Protein AF-A0A2L2YWU5-F1 (afdb_monomer_lite)

Foldseek 3Di:
DLVVVLVVCPPVSVVLVVVDDPVCSVPNVSSVVSVCVVPPDALLRLVVCLVPDDADPPHDPVRSVVVSVVSVVSSCVLQVDDDPVVVVQVVLQVVVLVQDDPVLNVVQCVVQPSHGDGNVRSVVSSVVVCVVVVNDPPPDPPPPVVPDDDDPDDDDPPPDDPPVPPPPPPD

Sequence (171 aa):
KGEILLNLMGEKAANILIYIKDEDIKDYQKIKDTILREFEPTPLACLLNFQRAKRLPNETHVQFASRLATGFEQYCKLRNDSDFETLKELIVSDKLYQSLDQETATHINIKQERNWFKPLILGKECDLYFTSKNKSFYEVHAPNTRFITNEYNSRDERKYIPPQKRSEELK

Secondary structure (DSSP, 8-state):
-HHHHHHHHTHHHHHHHTTS-TTGGG-HHHHHHHHHHHHSPPHHHHHHHHHH----TT--HHHHHHHHHHHHHHHHHHHT--SHHHHHHHHHHHHHHHHS-HHHHHHHHHHHTTS---HHHHHHHHHHHHHHHT--TT------TTT------SS-------GGGTTSS--

Radius of gyration: 22.51 Å; chains: 1; bounding box: 66×47×52 Å

Organism: Parasteatoda tepidariorum (NCBI:txid114398)

pLDDT: mean 73.67, std 17.27, range [32.94, 96.94]

Structure (mmCIF, N/CA/C/O backbone):
data_AF-A0A2L2YWU5-F1
#
_entry.id   AF-A0A2L2YWU5-F1
#
loop_
_atom_site.group_PDB
_atom_site.id
_atom_site.type_symbol
_atom_site.label_atom_id
_atom_site.label_alt_id
_atom_site.label_comp_id
_atom_site.label_asym_id
_atom_site.label_entity_id
_atom_site.label_seq_id
_atom_site.pdbx_PDB_ins_code
_atom_site.Cartn_x
_atom_site.Cartn_y
_atom_site.Cartn_z
_atom_site.occupancy
_atom_site.B_iso_or_equiv
_atom_site.auth_seq_id
_atom_site.auth_comp_id
_atom_site.auth_asym_id
_atom_site.auth_atom_id
_atom_site.pdbx_PDB_model_num
ATOM 1 N N . LYS A 1 1 ? -27.451 15.574 14.388 1.00 61.44 1 LYS A N 1
ATOM 2 C CA . LYS A 1 1 ? -26.241 14.839 14.860 1.00 61.44 1 LYS A CA 1
ATOM 3 C C . LYS A 1 1 ? -25.103 14.894 13.837 1.00 61.44 1 LYS A C 1
ATOM 5 O O . LYS A 1 1 ? -23.985 15.148 14.259 1.00 61.44 1 LYS A O 1
ATOM 10 N N . GLY A 1 2 ? -25.363 14.706 12.536 1.00 65.62 2 GLY A N 1
ATOM 11 C CA . GLY A 1 2 ? -24.349 14.856 11.477 1.00 65.62 2 GLY A CA 1
ATOM 12 C C . GLY A 1 2 ? -23.740 16.263 11.367 1.00 65.62 2 GLY A C 1
ATOM 13 O O . GLY A 1 2 ? -22.526 16.397 11.280 1.00 65.62 2 GLY A O 1
ATOM 14 N N . GLU A 1 3 ? -24.553 17.311 11.516 1.00 69.56 3 GLU A N 1
ATOM 15 C CA . GLU A 1 3 ? -24.098 18.718 11.519 1.00 69.56 3 GLU A CA 1
ATOM 16 C C . GLU A 1 3 ? -23.036 19.032 12.591 1.00 69.56 3 GLU A C 1
ATOM 18 O O . GLU A 1 3 ? -22.109 19.797 12.349 1.00 69.56 3 GLU A O 1
ATOM 23 N N . ILE A 1 4 ? -23.119 18.399 13.768 1.00 77.25 4 ILE A N 1
ATOM 24 C CA . ILE A 1 4 ? -22.142 18.593 14.855 1.00 77.25 4 ILE A CA 1
ATOM 25 C C . ILE A 1 4 ? -20.768 18.036 14.449 1.00 77.25 4 ILE A C 1
ATOM 27 O O . ILE A 1 4 ? -19.746 18.657 14.728 1.00 77.25 4 ILE A O 1
ATOM 31 N N . LEU A 1 5 ? -20.748 16.886 13.765 1.00 71.75 5 LEU A N 1
ATOM 32 C CA . LEU A 1 5 ? -19.530 16.260 13.236 1.00 71.75 5 LEU A CA 1
ATOM 33 C C . LEU A 1 5 ? -18.838 17.165 12.210 1.00 71.75 5 LEU A C 1
ATOM 35 O O . LEU A 1 5 ? -17.626 17.346 12.274 1.00 71.75 5 LEU A O 1
ATOM 39 N N . LEU A 1 6 ? -19.616 17.760 11.305 1.00 72.81 6 LEU A N 1
ATOM 40 C CA . LEU A 1 6 ? -19.111 18.677 10.282 1.00 72.81 6 LEU A CA 1
ATOM 41 C C . LEU A 1 6 ? -18.535 19.953 10.911 1.00 72.81 6 LEU A C 1
ATOM 43 O O . LEU A 1 6 ? -17.427 20.361 10.571 1.00 72.81 6 LEU A O 1
ATOM 47 N N . ASN A 1 7 ? -19.219 20.519 11.907 1.00 74.81 7 ASN A N 1
ATOM 48 C CA . ASN A 1 7 ? -18.730 21.694 12.632 1.00 74.81 7 ASN A CA 1
ATOM 49 C C . ASN A 1 7 ? -17.417 21.427 13.393 1.00 74.81 7 ASN A C 1
ATOM 51 O O . ASN A 1 7 ? -16.559 22.303 13.457 1.00 74.81 7 ASN A O 1
ATOM 55 N N . LEU A 1 8 ? -17.224 20.216 13.928 1.00 76.19 8 LEU A N 1
ATOM 56 C CA . LEU A 1 8 ? -15.980 19.798 14.594 1.00 76.19 8 LEU A CA 1
ATOM 57 C C . LEU A 1 8 ? -14.787 19.666 13.636 1.00 76.19 8 LEU A C 1
ATOM 59 O O . LEU A 1 8 ? -13.640 19.778 14.064 1.00 76.19 8 LEU A O 1
ATOM 63 N N . MET A 1 9 ? -15.040 19.417 12.352 1.00 68.25 9 MET A N 1
ATOM 64 C CA . MET A 1 9 ? -14.001 19.250 11.333 1.00 68.25 9 MET A CA 1
ATOM 65 C C . MET A 1 9 ? -13.549 20.574 10.695 1.00 68.25 9 MET A C 1
ATOM 67 O O . MET A 1 9 ? -12.499 20.605 10.047 1.00 68.25 9 MET A O 1
ATOM 71 N N . GLY A 1 10 ? -14.302 21.663 10.884 1.00 72.38 10 GLY A N 1
ATOM 72 C CA . GLY A 1 10 ? -13.957 22.996 10.385 1.00 72.38 10 GLY A CA 1
ATOM 73 C C . GLY A 1 10 ? -13.813 23.039 8.859 1.00 72.38 10 GLY A C 1
ATOM 74 O O . GLY A 1 10 ? -14.638 22.496 8.131 1.00 72.38 10 GLY A O 1
ATOM 75 N N . GLU A 1 11 ? -12.735 23.645 8.357 1.00 66.94 11 GLU A N 1
ATOM 76 C CA . GLU A 1 11 ? -12.477 23.812 6.913 1.00 66.94 11 GLU A CA 1
ATOM 77 C C . GLU A 1 11 ? -12.404 22.484 6.142 1.00 66.94 11 GLU A C 1
ATOM 79 O O . GLU A 1 11 ? -12.764 22.414 4.968 1.00 66.94 11 GLU A O 1
ATOM 84 N N . LYS A 1 12 ? -12.011 21.393 6.810 1.00 63.62 12 LYS A N 1
ATOM 85 C CA . LYS A 1 12 ? -11.951 20.054 6.205 1.00 63.62 12 LYS A CA 1
ATOM 86 C C . LYS A 1 12 ? -13.334 19.484 5.880 1.00 63.62 12 LYS A C 1
ATOM 88 O O . LYS A 1 12 ? -13.440 18.639 4.996 1.00 63.62 12 LYS A O 1
ATOM 93 N N . ALA A 1 13 ? -14.384 19.948 6.562 1.00 64.81 13 ALA A N 1
ATOM 94 C CA . ALA A 1 13 ? -15.764 19.568 6.272 1.00 64.81 13 ALA A CA 1
ATOM 95 C C . ALA A 1 13 ? -16.287 20.203 4.980 1.00 64.81 13 ALA A C 1
ATOM 97 O O . ALA A 1 13 ? -17.120 19.599 4.310 1.00 64.81 13 ALA A O 1
ATOM 98 N N . ALA A 1 14 ? -15.788 21.387 4.606 1.00 63.75 14 ALA A N 1
ATOM 99 C CA . ALA A 1 14 ? -16.236 22.097 3.409 1.00 63.75 14 ALA A CA 1
ATOM 100 C C . ALA A 1 14 ? -15.982 21.276 2.136 1.00 63.75 14 ALA A C 1
ATOM 102 O O . ALA A 1 14 ? -16.859 21.187 1.284 1.00 63.75 14 ALA A O 1
ATOM 103 N N . ASN A 1 15 ? -14.841 20.582 2.060 1.00 66.06 15 ASN A N 1
ATOM 104 C CA . ASN A 1 15 ? -14.524 19.686 0.943 1.00 66.06 15 ASN A CA 1
ATOM 105 C C . ASN A 1 15 ? -15.499 18.505 0.839 1.00 66.06 15 ASN A C 1
ATOM 107 O O . ASN A 1 15 ? -15.796 18.050 -0.258 1.00 66.06 15 ASN A O 1
ATOM 111 N N . ILE A 1 16 ? -16.014 18.026 1.972 1.00 64.75 16 ILE A N 1
ATOM 112 C CA . ILE A 1 16 ? -16.946 16.896 2.037 1.00 64.75 16 ILE A CA 1
ATOM 113 C C . ILE A 1 16 ? -18.369 17.346 1.684 1.00 64.75 16 ILE A C 1
ATOM 115 O O . ILE A 1 16 ? -19.085 16.642 0.975 1.00 64.75 16 ILE A O 1
ATOM 119 N N . LEU A 1 17 ? -18.763 18.537 2.146 1.00 66.25 17 LEU A N 1
ATOM 120 C CA . LEU A 1 17 ? -20.071 19.146 1.890 1.00 66.25 17 LEU A CA 1
ATOM 121 C C . LEU A 1 17 ? -20.334 19.404 0.400 1.00 66.25 17 LEU A C 1
ATOM 123 O O . LEU A 1 17 ? -21.487 19.383 -0.008 1.00 66.25 17 LEU A O 1
ATOM 127 N N . ILE A 1 18 ? -19.290 19.562 -0.425 1.00 66.25 18 ILE A N 1
ATOM 128 C CA . ILE A 1 18 ? -19.419 19.675 -1.891 1.00 66.25 18 ILE A CA 1
ATOM 129 C C . ILE A 1 18 ? -20.065 18.419 -2.507 1.00 66.25 18 ILE A C 1
ATOM 131 O O . ILE A 1 18 ? -20.749 18.509 -3.524 1.00 66.25 18 ILE A O 1
ATOM 135 N N . TYR A 1 19 ? -19.869 17.246 -1.897 1.00 62.59 19 TYR A N 1
ATOM 136 C CA . TYR A 1 19 ? -20.317 15.959 -2.436 1.00 62.59 19 TYR A CA 1
ATOM 137 C C . TYR A 1 19 ? -21.603 15.425 -1.788 1.00 62.59 19 TYR A C 1
ATOM 139 O O . TYR A 1 19 ? -22.139 14.414 -2.247 1.00 62.59 19 TYR A O 1
ATOM 147 N N . ILE A 1 20 ? -22.096 16.065 -0.722 1.00 67.31 20 ILE A N 1
ATOM 148 C CA . ILE A 1 20 ? -23.261 15.613 0.052 1.00 67.31 20 ILE A CA 1
ATOM 149 C C . ILE A 1 20 ? -24.459 16.513 -0.266 1.00 67.31 20 ILE A C 1
ATOM 151 O O . ILE A 1 20 ? -24.370 17.732 -0.173 1.00 67.31 20 ILE A O 1
ATOM 155 N N . LYS A 1 21 ? -25.602 15.914 -0.621 1.00 68.75 21 LYS A N 1
ATOM 156 C CA . LYS A 1 21 ? -26.864 16.651 -0.798 1.00 68.75 21 LYS A CA 1
ATOM 157 C C . LYS A 1 21 ? -27.421 17.079 0.560 1.00 68.75 21 LYS A C 1
ATOM 159 O O . LYS A 1 21 ? -27.341 16.304 1.510 1.00 68.75 21 LYS A O 1
ATOM 164 N N . ASP A 1 22 ? -28.072 18.241 0.636 1.00 66.19 22 ASP A N 1
ATOM 165 C CA . ASP A 1 22 ? -28.655 18.777 1.884 1.00 66.19 22 ASP A CA 1
ATOM 166 C C . ASP A 1 22 ? -29.586 17.789 2.611 1.00 66.19 22 ASP A C 1
ATOM 168 O O . ASP A 1 22 ? -29.674 17.766 3.840 1.00 66.19 22 ASP A O 1
ATOM 172 N N . GLU A 1 23 ? -30.253 16.921 1.853 1.00 67.38 23 GLU A N 1
ATOM 173 C CA . GLU A 1 23 ? -31.134 15.866 2.360 1.00 67.38 23 GLU A CA 1
ATOM 174 C C . GLU A 1 23 ? -30.373 14.790 3.161 1.00 67.38 23 GLU A C 1
ATOM 176 O O . GLU A 1 23 ? -30.874 14.287 4.170 1.00 67.38 23 GLU A O 1
ATOM 181 N N . ASP A 1 24 ? -29.137 14.483 2.758 1.00 67.69 24 ASP A N 1
ATOM 182 C CA . ASP A 1 24 ? -28.273 13.470 3.370 1.00 67.69 24 ASP A CA 1
ATOM 183 C C . ASP A 1 24 ? -27.520 14.004 4.603 1.00 67.69 24 ASP A C 1
ATOM 185 O O . ASP A 1 24 ? -27.029 13.215 5.412 1.00 67.69 24 ASP A O 1
ATOM 189 N N . ILE A 1 25 ? -27.480 15.329 4.815 1.00 68.81 25 ILE A N 1
ATOM 190 C CA . ILE A 1 25 ? -26.785 15.966 5.953 1.00 68.81 25 ILE A CA 1
ATOM 191 C C . ILE A 1 25 ? -27.435 15.608 7.306 1.00 68.81 25 ILE A C 1
ATOM 193 O O . ILE A 1 25 ? -26.820 15.659 8.380 1.00 68.81 25 ILE A O 1
ATOM 197 N N . LYS A 1 26 ? -28.704 15.197 7.282 1.00 71.06 26 LYS A N 1
ATOM 198 C CA . LYS A 1 26 ? -29.431 14.779 8.486 1.00 71.06 26 LYS A CA 1
ATOM 199 C C . LYS A 1 26 ? -29.113 13.338 8.888 1.00 71.06 26 LYS A C 1
ATOM 201 O O . LYS A 1 26 ? -29.278 12.993 10.063 1.00 71.06 26 LYS A O 1
ATOM 206 N N . ASP A 1 27 ? -28.605 12.529 7.960 1.00 81.12 27 ASP A N 1
ATOM 207 C CA . ASP A 1 27 ? -28.218 11.146 8.204 1.00 81.12 27 ASP A CA 1
ATOM 208 C C . ASP A 1 27 ? -26.775 11.073 8.726 1.00 81.12 27 ASP A C 1
ATOM 210 O O . ASP A 1 27 ? -25.782 11.208 8.008 1.00 81.12 27 ASP A O 1
ATOM 214 N N . TYR A 1 28 ? -26.668 10.840 10.034 1.00 79.50 28 TYR A N 1
ATOM 215 C CA . TYR A 1 28 ? -25.386 10.687 10.715 1.00 79.50 28 TYR A CA 1
ATOM 216 C C . TYR A 1 28 ? -24.543 9.547 10.134 1.00 79.50 28 TYR A C 1
ATOM 218 O O . TYR A 1 28 ? -23.323 9.681 10.070 1.00 79.50 28 TYR A O 1
ATOM 226 N N . GLN A 1 29 ? -25.169 8.442 9.724 1.00 78.06 29 GLN A N 1
ATOM 227 C CA . GLN A 1 29 ? -24.447 7.266 9.257 1.00 78.06 29 GLN A CA 1
ATOM 228 C C . GLN A 1 29 ? -23.830 7.532 7.882 1.00 78.06 29 GLN A C 1
ATOM 230 O O . GLN A 1 29 ? -22.635 7.314 7.703 1.00 78.06 29 GLN A O 1
ATOM 235 N N . LYS A 1 30 ? -24.587 8.142 6.961 1.00 77.00 30 LYS A N 1
ATOM 236 C CA . LYS A 1 30 ? -24.063 8.573 5.653 1.00 77.00 30 LYS A CA 1
ATOM 237 C C . LYS A 1 30 ? -22.934 9.593 5.763 1.00 77.00 30 LYS A C 1
ATOM 239 O O . LYS A 1 30 ? -21.936 9.466 5.050 1.00 77.00 30 LYS A O 1
ATOM 244 N N . ILE A 1 31 ? -23.062 10.589 6.646 1.00 77.19 31 ILE A N 1
ATOM 245 C CA . ILE A 1 31 ? -21.985 11.561 6.887 1.00 77.19 31 ILE A CA 1
ATOM 246 C C . ILE A 1 31 ? -20.754 10.858 7.446 1.00 77.19 31 ILE A C 1
ATOM 248 O O . ILE A 1 31 ? -19.653 11.076 6.948 1.00 77.19 31 ILE A O 1
ATOM 252 N N . LYS A 1 32 ? -20.927 10.004 8.459 1.00 78.19 32 LYS A N 1
ATOM 253 C CA . LYS A 1 32 ? -19.824 9.266 9.074 1.00 78.19 32 LYS A CA 1
ATOM 254 C C . LYS A 1 32 ? -19.091 8.411 8.043 1.00 78.19 32 LYS A C 1
ATOM 256 O O . LYS A 1 32 ? -17.872 8.493 7.974 1.00 78.19 32 LYS A O 1
ATOM 261 N N . ASP A 1 33 ? -19.811 7.652 7.226 1.00 75.25 33 ASP A N 1
ATOM 262 C CA . ASP A 1 33 ? -19.211 6.773 6.219 1.00 75.25 33 ASP A CA 1
ATOM 263 C C . ASP A 1 33 ? -18.532 7.576 5.102 1.00 75.25 33 ASP A C 1
ATOM 265 O O . ASP A 1 33 ? -17.473 7.194 4.617 1.00 75.25 33 ASP A O 1
ATOM 269 N N . THR A 1 34 ? -19.085 8.735 4.737 1.00 70.50 34 THR A N 1
ATOM 270 C CA . THR A 1 34 ? -18.472 9.637 3.752 1.00 70.50 34 THR A CA 1
ATOM 271 C C . THR A 1 34 ? -17.206 10.303 4.288 1.00 70.50 34 THR A C 1
ATOM 273 O O . THR A 1 34 ? -16.209 10.370 3.574 1.00 70.50 34 THR A O 1
ATOM 276 N N . ILE A 1 35 ? -17.215 10.753 5.545 1.00 71.88 35 ILE A N 1
ATOM 277 C CA . ILE A 1 35 ? -16.026 11.287 6.219 1.00 71.88 35 ILE A CA 1
ATOM 278 C C . ILE A 1 35 ? -14.962 10.200 6.314 1.00 71.88 35 ILE A C 1
ATOM 280 O O . ILE A 1 35 ? -13.823 10.422 5.927 1.00 71.88 35 ILE A O 1
ATOM 284 N N . LEU A 1 36 ? -15.322 9.019 6.817 1.00 72.69 36 LEU A N 1
ATOM 285 C CA . LEU A 1 36 ? -14.371 7.921 6.939 1.00 72.69 36 LEU A CA 1
ATOM 286 C C . LEU A 1 36 ? -13.790 7.556 5.575 1.00 72.69 36 LEU A C 1
ATOM 288 O O . LEU A 1 36 ? -12.582 7.421 5.488 1.00 72.69 36 LEU A O 1
ATOM 292 N N . ARG A 1 37 ? -14.606 7.516 4.517 1.00 68.94 37 ARG A N 1
ATOM 293 C CA . ARG A 1 37 ? -14.154 7.276 3.141 1.00 68.94 37 ARG A CA 1
ATOM 294 C C . ARG A 1 37 ? -13.150 8.316 2.641 1.00 68.94 37 ARG A C 1
ATOM 296 O O . ARG A 1 37 ? -12.181 7.944 1.995 1.00 68.94 37 ARG A O 1
ATOM 303 N N . GLU A 1 38 ? -13.383 9.599 2.899 1.00 68.62 38 GLU A N 1
ATOM 304 C CA . GLU A 1 38 ? -12.502 10.672 2.414 1.00 68.62 38 GLU A CA 1
ATOM 305 C C . GLU A 1 38 ? -11.183 10.741 3.199 1.00 68.62 38 GLU A C 1
ATOM 307 O O . GLU A 1 38 ? -10.142 11.122 2.667 1.00 68.62 38 GLU A O 1
ATOM 312 N N . PHE A 1 39 ? -11.222 10.365 4.479 1.00 68.44 39 PHE A N 1
ATOM 313 C CA . PHE A 1 39 ? -10.073 10.408 5.384 1.00 68.44 39 PHE A CA 1
ATOM 314 C C . PHE A 1 39 ? -9.381 9.054 5.561 1.00 68.44 39 PHE A C 1
ATOM 316 O O . PHE A 1 39 ? -8.397 8.971 6.303 1.00 68.44 39 PHE A O 1
ATOM 323 N N . GLU A 1 40 ? -9.867 8.001 4.905 1.00 69.69 40 GLU A N 1
ATOM 324 C CA . GLU A 1 40 ? -9.240 6.688 4.946 1.00 69.69 40 GLU A CA 1
ATOM 325 C C . GLU A 1 40 ? -7.854 6.781 4.292 1.00 69.69 40 GLU A C 1
ATOM 327 O O . GLU A 1 40 ? -7.724 7.236 3.150 1.00 69.69 40 GLU A O 1
ATOM 332 N N . PRO A 1 41 ? -6.778 6.406 5.005 1.00 72.62 41 PRO A N 1
ATOM 333 C CA . PRO A 1 41 ? -5.448 6.461 4.432 1.00 72.62 41 PRO A CA 1
ATOM 334 C C . PRO A 1 41 ? -5.352 5.475 3.268 1.00 72.62 41 PRO A C 1
ATOM 336 O O . PRO A 1 41 ? -5.761 4.321 3.372 1.00 72.62 41 PRO A O 1
ATOM 339 N N . THR A 1 42 ? -4.766 5.916 2.156 1.00 78.19 42 THR A N 1
ATOM 340 C CA . THR A 1 42 ? -4.528 5.014 1.028 1.00 78.19 42 THR A CA 1
ATOM 341 C C . THR A 1 42 ? -3.528 3.920 1.427 1.00 78.19 42 THR A C 1
ATOM 343 O O . THR A 1 42 ? -2.629 4.181 2.237 1.00 78.19 42 THR A O 1
ATOM 346 N N . PRO A 1 43 ? -3.598 2.714 0.827 1.00 77.50 43 PRO A N 1
ATOM 347 C CA . PRO A 1 43 ? -2.617 1.659 1.087 1.00 77.50 43 PRO A CA 1
ATOM 348 C C . PRO A 1 43 ? -1.170 2.147 0.934 1.00 77.50 43 PRO A C 1
ATOM 350 O O . PRO A 1 43 ? -0.314 1.875 1.773 1.00 77.50 43 PRO A O 1
ATOM 353 N N . LEU A 1 44 ? -0.908 2.957 -0.095 1.00 76.69 44 LEU A N 1
ATOM 354 C CA . LEU A 1 44 ? 0.408 3.542 -0.332 1.00 76.69 44 LEU A CA 1
ATOM 355 C C . LEU A 1 44 ? 0.842 4.478 0.808 1.00 76.69 44 LEU A C 1
ATOM 357 O O . LEU A 1 44 ? 1.996 4.432 1.232 1.00 76.69 44 LEU A O 1
ATOM 361 N N . ALA A 1 45 ? -0.064 5.307 1.334 1.00 80.69 45 ALA A N 1
ATOM 362 C CA . ALA A 1 45 ? 0.233 6.171 2.473 1.00 80.69 45 ALA A CA 1
ATOM 363 C C . ALA A 1 45 ? 0.557 5.354 3.734 1.00 80.69 45 ALA A C 1
ATOM 365 O O . ALA A 1 45 ? 1.526 5.664 4.428 1.00 80.69 45 ALA A O 1
ATOM 366 N N . CYS A 1 46 ? -0.190 4.278 4.002 1.00 82.19 46 CYS A N 1
ATOM 367 C CA . CYS A 1 46 ? 0.096 3.359 5.107 1.00 82.19 46 CYS A CA 1
ATOM 368 C C . CYS A 1 46 ? 1.474 2.698 4.968 1.00 82.19 46 CYS A C 1
ATOM 370 O O . CYS A 1 46 ? 2.249 2.708 5.927 1.00 82.19 46 CYS A O 1
ATOM 372 N N . LEU A 1 47 ? 1.820 2.197 3.776 1.00 83.75 47 LEU A N 1
ATOM 373 C CA . LEU A 1 47 ? 3.132 1.601 3.516 1.00 83.75 47 LEU A CA 1
ATOM 374 C C . LEU A 1 47 ? 4.265 2.609 3.731 1.00 83.75 47 LEU A C 1
ATOM 376 O O . LEU A 1 47 ? 5.251 2.304 4.400 1.00 83.75 47 LEU A O 1
ATOM 380 N N . LEU A 1 48 ? 4.124 3.826 3.201 1.00 83.94 48 LEU A N 1
ATOM 381 C CA . LEU A 1 48 ? 5.129 4.876 3.369 1.00 83.94 48 LEU A CA 1
ATOM 382 C C . LEU A 1 48 ? 5.283 5.286 4.834 1.00 83.94 48 LEU A C 1
ATOM 384 O O . LEU A 1 48 ? 6.406 5.496 5.292 1.00 83.94 48 LEU A O 1
ATOM 388 N N . ASN A 1 49 ? 4.179 5.373 5.579 1.00 85.88 49 ASN A N 1
ATOM 389 C CA . ASN A 1 49 ? 4.209 5.651 7.011 1.00 85.88 49 ASN A CA 1
ATOM 390 C C . ASN A 1 49 ? 4.956 4.554 7.772 1.00 85.88 49 ASN A C 1
ATOM 392 O O . ASN A 1 49 ? 5.798 4.875 8.606 1.00 85.88 49 ASN A O 1
ATOM 396 N N . PHE A 1 50 ? 4.701 3.283 7.453 1.00 87.56 50 PHE A N 1
ATOM 397 C CA . PHE A 1 50 ? 5.425 2.149 8.025 1.00 87.56 50 PHE A CA 1
ATOM 398 C C . PHE A 1 50 ? 6.924 2.203 7.694 1.0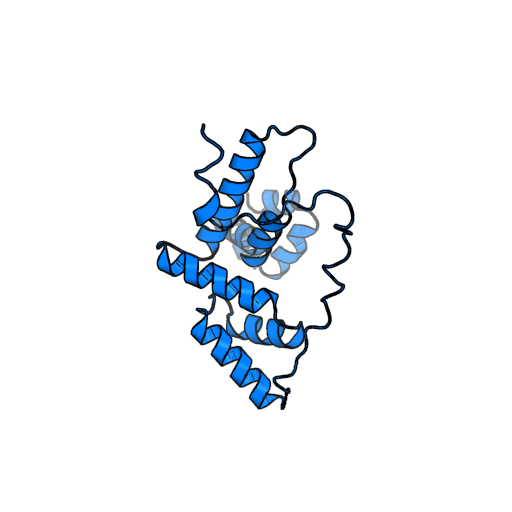0 87.56 50 PHE A C 1
ATOM 400 O O . PHE A 1 50 ? 7.755 2.146 8.596 1.00 87.56 50 PHE A O 1
ATOM 407 N N . GLN A 1 51 ? 7.284 2.394 6.421 1.00 87.50 51 GLN A N 1
ATOM 408 C CA . GLN A 1 51 ? 8.679 2.436 5.966 1.00 87.50 51 GLN A CA 1
ATOM 409 C C . GLN A 1 51 ? 9.471 3.609 6.562 1.00 87.50 51 GLN A C 1
ATOM 411 O O . GLN A 1 51 ? 10.662 3.484 6.839 1.00 87.50 51 GLN A O 1
ATOM 416 N N . ARG A 1 52 ? 8.823 4.764 6.750 1.00 88.38 52 ARG A N 1
ATOM 417 C CA . ARG A 1 52 ? 9.450 5.980 7.294 1.00 88.38 52 ARG A CA 1
ATOM 418 C C . ARG A 1 52 ? 9.367 6.070 8.813 1.00 88.38 52 ARG A C 1
ATOM 420 O O . ARG A 1 52 ? 9.941 6.999 9.387 1.00 88.38 52 ARG A O 1
ATOM 427 N N . ALA A 1 53 ? 8.650 5.157 9.464 1.00 90.31 53 ALA A N 1
ATOM 428 C CA . ALA A 1 53 ? 8.445 5.194 10.899 1.00 90.31 53 ALA A CA 1
ATOM 429 C C . ALA A 1 53 ? 9.790 5.144 11.635 1.00 90.31 53 ALA A C 1
ATOM 431 O O . ALA A 1 53 ? 10.609 4.249 11.441 1.00 90.31 53 ALA A O 1
ATOM 432 N N . LYS A 1 54 ? 9.997 6.111 12.528 1.00 92.62 54 LYS A N 1
ATOM 433 C CA . LYS A 1 54 ? 11.122 6.139 13.466 1.00 92.62 54 LYS A CA 1
ATOM 434 C C . LYS A 1 54 ? 10.592 6.012 14.887 1.00 92.62 54 LYS A C 1
ATOM 436 O O . LYS A 1 54 ? 9.452 6.408 15.155 1.00 92.62 54 LYS A O 1
ATOM 441 N N . ARG A 1 55 ? 11.414 5.471 15.789 1.00 94.62 55 ARG A N 1
ATOM 442 C CA . ARG A 1 55 ? 11.105 5.438 17.224 1.00 94.62 55 ARG A CA 1
ATOM 443 C C . ARG A 1 55 ? 10.958 6.869 17.734 1.00 94.62 55 ARG A C 1
ATOM 445 O O . ARG A 1 55 ? 11.815 7.709 17.454 1.00 94.62 55 ARG A O 1
ATOM 452 N N . LEU A 1 56 ? 9.888 7.141 18.472 1.00 92.88 56 LEU A N 1
ATOM 453 C CA . LEU A 1 56 ? 9.691 8.449 19.090 1.00 92.88 56 LEU A CA 1
ATOM 454 C C . LEU A 1 56 ? 10.605 8.613 20.321 1.00 92.88 56 LEU A C 1
ATOM 456 O O . LEU A 1 56 ? 10.951 7.616 20.961 1.00 92.88 56 LEU A O 1
ATOM 460 N N . PRO A 1 57 ? 10.976 9.851 20.703 1.00 90.06 57 PRO A N 1
ATOM 461 C CA . PRO A 1 57 ? 11.862 10.092 21.846 1.00 90.06 57 PRO A CA 1
ATOM 462 C C . PRO A 1 57 ? 11.388 9.435 23.155 1.00 90.06 57 PRO A C 1
ATOM 464 O O . PRO A 1 57 ? 12.200 8.847 23.866 1.00 90.06 57 PRO A O 1
ATOM 467 N N . ASN A 1 58 ? 10.074 9.445 23.411 1.00 93.81 58 ASN A N 1
ATOM 468 C CA . ASN A 1 58 ? 9.446 8.937 24.641 1.00 93.81 58 ASN A CA 1
ATOM 469 C C . ASN A 1 58 ? 8.811 7.540 24.483 1.00 93.81 58 ASN A C 1
ATOM 471 O O . ASN A 1 58 ? 7.932 7.165 25.252 1.00 93.81 58 ASN A O 1
ATOM 475 N N . GLU A 1 59 ? 9.212 6.780 23.465 1.00 95.69 59 GLU A N 1
ATOM 476 C CA . GLU A 1 59 ? 8.641 5.468 23.145 1.00 95.69 59 GLU A CA 1
ATOM 477 C C . GLU A 1 59 ? 9.676 4.361 23.373 1.00 95.69 59 GLU A C 1
ATOM 479 O O . GLU A 1 59 ? 10.801 4.442 22.882 1.00 95.69 59 GLU A O 1
ATOM 484 N N . THR A 1 60 ? 9.317 3.295 24.086 1.00 96.94 60 THR A N 1
ATOM 485 C CA . THR A 1 60 ? 10.188 2.119 24.245 1.00 96.94 60 THR A CA 1
ATOM 486 C C . THR A 1 60 ? 10.293 1.320 22.942 1.00 96.94 60 THR A C 1
ATOM 488 O O . THR A 1 60 ? 9.434 1.402 22.067 1.00 96.94 60 THR A O 1
ATOM 491 N N . HIS A 1 61 ? 11.321 0.480 22.802 1.00 93.62 61 HIS A N 1
ATOM 492 C CA . HIS A 1 61 ? 11.446 -0.386 21.622 1.00 93.62 61 HIS A CA 1
ATOM 493 C C . HIS A 1 61 ? 10.270 -1.363 21.457 1.00 93.62 61 HIS A C 1
ATOM 495 O O . HIS A 1 61 ? 9.876 -1.642 20.328 1.00 93.62 61 HIS A O 1
ATOM 501 N N . VAL A 1 62 ? 9.673 -1.830 22.558 1.00 96.31 62 VAL A N 1
ATOM 502 C CA . VAL A 1 62 ? 8.486 -2.700 22.528 1.00 96.31 62 VAL A CA 1
ATOM 503 C C . VAL A 1 62 ? 7.267 -1.942 22.001 1.00 96.31 62 VAL A C 1
ATOM 505 O O . VAL A 1 62 ? 6.553 -2.446 21.137 1.00 96.31 62 VAL A O 1
ATOM 508 N N . GLN A 1 63 ? 7.054 -0.707 22.467 1.00 95.00 63 GLN A N 1
ATOM 509 C CA . GLN A 1 63 ? 5.980 0.153 21.959 1.00 95.00 63 GLN A CA 1
ATOM 510 C C . GLN A 1 63 ? 6.174 0.461 20.472 1.00 95.00 63 GLN A C 1
ATOM 512 O O . GLN A 1 63 ? 5.225 0.351 19.698 1.00 95.00 63 GLN A O 1
ATOM 517 N N . PHE A 1 64 ? 7.413 0.737 20.056 1.00 96.25 64 PHE A N 1
ATOM 518 C CA . PHE A 1 64 ? 7.720 0.973 18.651 1.00 96.25 64 PHE A CA 1
ATOM 519 C C . PHE A 1 64 ? 7.461 -0.259 17.780 1.00 96.25 64 PHE A C 1
ATOM 521 O O . PHE A 1 64 ? 6.827 -0.140 16.734 1.00 96.25 64 PHE A O 1
ATOM 528 N N . ALA A 1 65 ? 7.888 -1.446 18.217 1.00 93.88 65 ALA A N 1
ATOM 529 C CA . ALA A 1 65 ? 7.619 -2.694 17.507 1.00 93.88 65 ALA A CA 1
ATOM 530 C C . ALA A 1 65 ? 6.111 -2.966 17.378 1.00 93.88 65 ALA A C 1
ATOM 532 O O . ALA A 1 65 ? 5.640 -3.311 16.297 1.00 93.88 65 ALA A O 1
ATOM 533 N N . SER A 1 66 ? 5.345 -2.735 18.448 1.00 95.12 66 SER A N 1
ATOM 534 C CA . SER A 1 66 ? 3.881 -2.846 18.430 1.00 95.12 66 SER A CA 1
ATOM 535 C C . SER A 1 66 ? 3.240 -1.867 17.435 1.00 95.12 66 SER A C 1
ATOM 537 O O . SER A 1 66 ? 2.374 -2.246 16.641 1.00 95.12 66 SER A O 1
ATOM 539 N N . ARG A 1 67 ? 3.722 -0.618 17.392 1.00 94.38 67 ARG A N 1
ATOM 540 C CA . ARG A 1 67 ? 3.260 0.397 16.435 1.00 94.38 67 ARG A CA 1
ATOM 541 C C . ARG A 1 67 ? 3.600 0.037 14.988 1.00 94.38 67 ARG A C 1
ATOM 543 O O . ARG A 1 67 ? 2.763 0.235 14.111 1.00 94.38 67 ARG A O 1
ATOM 550 N N . LEU A 1 68 ? 4.793 -0.502 14.736 1.00 92.62 68 LEU A N 1
ATOM 551 C CA . LEU A 1 68 ? 5.189 -1.010 13.419 1.00 92.62 68 LEU A CA 1
ATOM 552 C C . LEU A 1 68 ? 4.277 -2.157 12.972 1.00 92.62 68 LEU A C 1
ATOM 554 O O . LEU A 1 68 ? 3.753 -2.110 11.862 1.00 92.62 68 LEU A O 1
ATOM 558 N N . ALA A 1 69 ? 4.048 -3.144 13.842 1.00 90.81 69 ALA A N 1
ATOM 559 C CA . ALA A 1 69 ? 3.170 -4.276 13.553 1.00 90.81 69 ALA A CA 1
ATOM 560 C C . ALA A 1 69 ? 1.744 -3.811 13.227 1.00 90.81 69 ALA A C 1
ATOM 562 O O . ALA A 1 69 ? 1.196 -4.187 12.195 1.00 90.81 69 ALA A O 1
ATOM 563 N N . THR A 1 70 ? 1.191 -2.911 14.045 1.00 90.25 70 THR A N 1
ATOM 564 C CA . THR A 1 70 ? -0.145 -2.335 13.824 1.00 90.25 70 THR A CA 1
ATOM 565 C C . THR A 1 70 ? -0.226 -1.588 12.490 1.00 90.25 70 THR A C 1
ATOM 567 O O . THR A 1 70 ? -1.185 -1.760 11.742 1.00 90.25 70 THR A O 1
ATOM 570 N N . GLY A 1 71 ? 0.785 -0.776 12.162 1.00 86.94 71 GLY A N 1
ATOM 571 C CA . GLY A 1 71 ? 0.818 -0.035 10.900 1.00 86.94 71 GLY A CA 1
ATOM 572 C C . GLY A 1 71 ? 0.886 -0.950 9.675 1.00 86.94 71 GLY A C 1
ATOM 573 O O . GLY A 1 71 ? 0.206 -0.703 8.679 1.00 86.94 71 GLY A O 1
ATOM 574 N N . PHE A 1 72 ? 1.660 -2.035 9.756 1.00 86.31 72 PHE A N 1
ATOM 575 C CA . PHE A 1 72 ? 1.739 -3.026 8.685 1.00 86.31 72 PHE A CA 1
ATOM 576 C C . PHE A 1 72 ? 0.444 -3.836 8.542 1.00 86.31 72 PHE A C 1
ATOM 578 O O . PHE A 1 72 ? -0.017 -4.076 7.428 1.00 86.31 72 PHE A O 1
ATOM 585 N N . GLU A 1 73 ? -0.194 -4.204 9.652 1.00 87.00 73 GLU A N 1
ATOM 586 C CA . GLU A 1 73 ? -1.478 -4.908 9.641 1.00 87.00 73 GLU A CA 1
ATOM 587 C C . GLU A 1 73 ? -2.588 -4.051 9.011 1.00 87.00 73 GLU A C 1
ATOM 589 O O . GLU A 1 73 ? -3.372 -4.546 8.203 1.00 87.00 73 GLU A O 1
ATOM 594 N N . GLN A 1 74 ? -2.634 -2.751 9.327 1.00 84.50 74 GLN A N 1
ATOM 595 C CA . GLN A 1 74 ? -3.559 -1.803 8.694 1.00 84.50 74 GLN A CA 1
ATOM 596 C C . GLN A 1 74 ? -3.359 -1.735 7.178 1.00 84.50 74 GLN A C 1
ATOM 598 O O . GLN A 1 74 ? -4.331 -1.768 6.427 1.00 84.50 74 GLN A O 1
ATOM 603 N N . TYR A 1 75 ? -2.105 -1.691 6.726 1.00 85.88 75 TYR A N 1
ATOM 604 C CA . TYR A 1 75 ? -1.774 -1.739 5.305 1.00 85.88 75 TYR A CA 1
ATOM 605 C C . TYR A 1 75 ? -2.281 -3.028 4.634 1.00 85.88 75 TYR A C 1
ATOM 607 O O . TYR A 1 75 ? -2.936 -2.951 3.594 1.00 85.88 75 TYR A O 1
ATOM 615 N N . CYS A 1 76 ? -2.058 -4.192 5.254 1.00 83.69 76 CYS A N 1
ATOM 616 C CA . CYS A 1 76 ? -2.529 -5.478 4.726 1.00 83.69 76 CYS A CA 1
ATOM 617 C C . CYS A 1 76 ? -4.065 -5.534 4.638 1.00 83.69 76 CYS A C 1
ATOM 619 O O . CYS A 1 76 ? -4.616 -5.991 3.636 1.00 83.69 76 CYS A O 1
ATOM 621 N N . LYS A 1 77 ? -4.770 -5.007 5.650 1.00 83.38 77 LYS A N 1
ATOM 622 C CA . LYS A 1 77 ? -6.242 -4.935 5.666 1.00 83.38 77 LYS A CA 1
ATOM 623 C C . LYS A 1 77 ? -6.797 -4.113 4.504 1.00 83.38 77 LYS A C 1
ATOM 625 O O . LYS A 1 77 ? -7.737 -4.555 3.855 1.00 83.38 77 LYS A O 1
ATOM 630 N N . LEU A 1 78 ? -6.197 -2.959 4.206 1.00 80.00 78 LEU A N 1
ATOM 631 C CA . LEU A 1 78 ? -6.631 -2.097 3.097 1.00 80.00 78 LEU A CA 1
ATOM 632 C C . LEU A 1 78 ? -6.426 -2.737 1.715 1.00 80.00 78 LEU A C 1
ATOM 634 O O . LEU A 1 78 ? -7.112 -2.377 0.762 1.00 80.00 78 LEU A O 1
ATOM 638 N N . ARG A 1 79 ? -5.482 -3.675 1.589 1.00 78.19 79 ARG A N 1
ATOM 639 C CA . ARG A 1 79 ? -5.235 -4.435 0.353 1.00 78.19 79 ARG A CA 1
ATOM 640 C C . ARG A 1 79 ? -6.063 -5.720 0.251 1.00 78.19 79 ARG A C 1
ATOM 642 O O . ARG A 1 79 ? -6.051 -6.347 -0.805 1.00 78.19 79 ARG A O 1
ATOM 649 N N . ASN A 1 80 ? -6.846 -6.024 1.293 1.00 74.69 80 ASN A N 1
ATOM 650 C CA . ASN A 1 80 ? -7.706 -7.201 1.410 1.00 74.69 80 ASN A CA 1
ATOM 651 C C . ASN A 1 80 ? -6.931 -8.529 1.299 1.00 74.69 80 ASN A C 1
ATOM 653 O O . ASN A 1 80 ? -7.414 -9.504 0.722 1.00 74.69 80 ASN A O 1
ATOM 657 N N . ASP A 1 81 ? -5.719 -8.560 1.854 1.00 68.44 81 ASP A N 1
ATOM 658 C CA . ASP A 1 81 ? -4.848 -9.728 1.788 1.00 68.44 81 ASP A CA 1
ATOM 659 C C . ASP A 1 81 ? -5.165 -10.710 2.920 1.00 68.44 81 ASP A C 1
ATOM 661 O O . ASP A 1 81 ? -4.974 -10.409 4.100 1.00 68.44 81 ASP A O 1
ATOM 665 N N . SER A 1 82 ? -5.631 -11.906 2.557 1.00 64.56 82 SER A N 1
ATOM 666 C CA . SER A 1 82 ? -5.956 -12.980 3.505 1.00 64.56 82 SER A CA 1
ATOM 667 C C . SER A 1 82 ? -4.943 -14.130 3.526 1.00 64.56 82 SER A C 1
ATOM 669 O O . SER A 1 82 ? -5.012 -14.966 4.423 1.00 64.56 82 SER A O 1
ATOM 671 N N . ASP A 1 83 ? -4.031 -14.201 2.548 1.00 82.25 83 ASP A N 1
ATOM 672 C CA . ASP A 1 83 ? -3.107 -15.327 2.360 1.00 82.25 83 ASP A CA 1
ATOM 673 C C . ASP A 1 83 ? -1.645 -14.879 2.192 1.00 82.25 83 ASP A C 1
ATOM 675 O O . ASP A 1 83 ? -1.355 -13.797 1.676 1.00 82.25 83 ASP A O 1
ATOM 679 N N . PHE A 1 84 ? -0.709 -15.728 2.622 1.00 76.75 84 PHE A N 1
ATOM 680 C CA . PHE A 1 84 ? 0.727 -15.447 2.584 1.00 76.75 84 PHE A CA 1
ATOM 681 C C . PHE A 1 84 ? 1.263 -15.298 1.154 1.00 76.75 84 PHE A C 1
ATOM 683 O O . PHE A 1 84 ? 2.138 -14.464 0.913 1.00 76.75 84 PHE A O 1
ATOM 690 N N . GLU A 1 85 ? 0.744 -16.068 0.192 1.00 82.38 85 GLU A N 1
ATOM 691 C CA . GLU A 1 85 ? 1.128 -15.912 -1.216 1.00 82.38 85 GLU A CA 1
ATOM 692 C C . GLU A 1 85 ? 0.702 -14.548 -1.760 1.00 82.38 85 GLU A C 1
ATOM 694 O O . GLU A 1 85 ? 1.506 -13.853 -2.383 1.00 82.38 85 GLU A O 1
ATOM 699 N N . THR A 1 86 ? -0.519 -14.117 -1.439 1.00 85.31 86 THR A N 1
ATOM 700 C CA . THR A 1 86 ? -1.032 -12.792 -1.806 1.00 85.31 86 THR A CA 1
ATOM 701 C C . THR A 1 86 ? -0.173 -11.679 -1.212 1.00 85.31 86 THR A C 1
ATOM 703 O O . THR A 1 86 ? 0.190 -10.747 -1.925 1.00 85.31 86 THR A O 1
ATOM 706 N N . LEU A 1 87 ? 0.254 -11.818 0.048 1.00 84.75 87 LEU A N 1
ATOM 707 C CA . LEU A 1 87 ? 1.149 -10.850 0.681 1.00 84.75 87 LEU A CA 1
ATOM 708 C C . LEU A 1 87 ? 2.497 -10.748 -0.050 1.00 84.75 87 LEU A C 1
ATOM 710 O O . LEU A 1 87 ? 3.017 -9.650 -0.251 1.00 84.75 87 LEU A O 1
ATOM 714 N N . LYS A 1 88 ? 3.084 -11.876 -0.472 1.00 84.75 88 LYS A N 1
ATOM 715 C CA . LYS A 1 88 ? 4.326 -11.855 -1.265 1.00 84.75 88 LYS A CA 1
ATOM 716 C C . LYS A 1 88 ? 4.121 -11.125 -2.588 1.00 84.75 88 LYS A C 1
ATOM 718 O O . LYS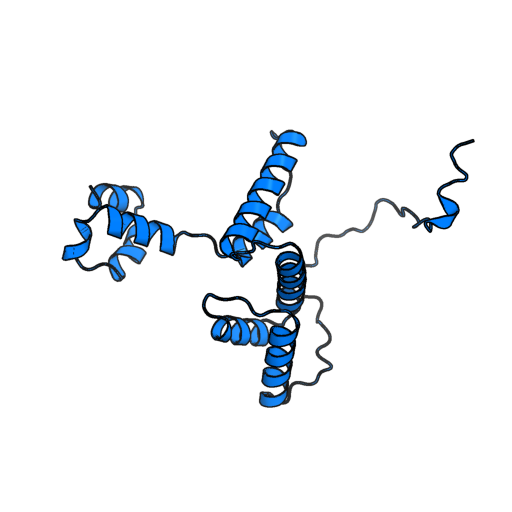 A 1 88 ? 4.949 -10.291 -2.957 1.00 84.75 88 LYS A O 1
ATOM 723 N N . GLU A 1 89 ? 3.028 -11.414 -3.288 1.00 90.62 89 GLU A N 1
ATOM 724 C CA . GLU A 1 89 ? 2.668 -10.725 -4.529 1.00 90.62 89 GLU A CA 1
ATOM 725 C C . GLU A 1 89 ? 2.464 -9.221 -4.307 1.00 90.62 89 GLU A C 1
ATOM 727 O O . GLU A 1 89 ? 2.945 -8.419 -5.111 1.00 90.62 89 GLU A O 1
ATOM 732 N N . LEU A 1 90 ? 1.822 -8.824 -3.207 1.00 87.75 90 LEU A N 1
ATOM 733 C CA . LEU A 1 90 ? 1.608 -7.425 -2.850 1.00 87.75 90 LEU A CA 1
ATOM 734 C C . LEU A 1 90 ? 2.939 -6.694 -2.645 1.00 87.75 90 LEU A C 1
ATOM 736 O O . LEU A 1 90 ? 3.175 -5.655 -3.261 1.00 87.75 90 LEU A O 1
ATOM 740 N N . ILE A 1 91 ? 3.840 -7.254 -1.832 1.00 87.06 91 ILE A N 1
ATOM 741 C CA . ILE A 1 91 ? 5.139 -6.633 -1.536 1.00 87.06 91 ILE A CA 1
ATOM 742 C C . ILE A 1 91 ? 5.980 -6.461 -2.807 1.00 87.06 91 ILE A C 1
ATOM 744 O O . ILE A 1 91 ? 6.613 -5.418 -2.993 1.00 87.06 91 ILE A O 1
ATOM 748 N N . VAL A 1 92 ? 5.978 -7.452 -3.704 1.00 89.56 92 VAL A N 1
ATOM 749 C CA . VAL A 1 92 ? 6.690 -7.356 -4.989 1.00 89.56 92 VAL A CA 1
ATOM 750 C C . VAL A 1 92 ? 6.056 -6.292 -5.889 1.00 89.56 92 VAL A C 1
ATOM 752 O O . VAL A 1 92 ? 6.779 -5.507 -6.504 1.00 89.56 92 VAL A O 1
ATOM 755 N N . SER A 1 93 ? 4.725 -6.230 -5.940 1.00 91.06 93 SER A N 1
ATOM 756 C CA . SER A 1 93 ? 3.998 -5.248 -6.754 1.00 91.06 93 SER A CA 1
ATOM 757 C C . SER A 1 93 ? 4.263 -3.824 -6.285 1.00 91.06 93 SER A C 1
ATOM 759 O O . SER A 1 93 ? 4.607 -2.967 -7.095 1.00 91.06 93 SER A O 1
ATOM 761 N N . ASP A 1 94 ? 4.199 -3.574 -4.978 1.00 87.19 94 ASP A N 1
ATOM 762 C CA . ASP A 1 94 ? 4.483 -2.254 -4.420 1.00 87.19 94 ASP A CA 1
ATOM 763 C C . ASP A 1 94 ? 5.960 -1.877 -4.611 1.00 87.19 94 ASP A C 1
ATOM 765 O O . ASP A 1 94 ? 6.263 -0.721 -4.913 1.00 87.19 94 ASP A O 1
ATOM 769 N N . LYS A 1 95 ? 6.895 -2.835 -4.533 1.00 89.75 95 LYS A N 1
ATOM 770 C CA . LYS A 1 95 ? 8.308 -2.568 -4.838 1.00 89.75 95 LYS A CA 1
ATOM 771 C C . LYS A 1 95 ? 8.525 -2.185 -6.305 1.00 89.75 95 LYS A C 1
ATOM 773 O O . LYS A 1 95 ? 9.282 -1.248 -6.566 1.00 89.75 95 LYS A O 1
ATOM 778 N N . LEU A 1 96 ? 7.879 -2.884 -7.241 1.00 90.25 96 LEU A N 1
ATOM 779 C CA . LEU A 1 96 ? 7.910 -2.543 -8.665 1.00 90.25 96 LEU A CA 1
ATOM 780 C C . LEU A 1 96 ? 7.302 -1.156 -8.886 1.00 90.25 96 LEU A C 1
ATOM 782 O O . LEU A 1 96 ? 7.950 -0.298 -9.479 1.00 90.25 96 LEU A O 1
ATOM 786 N N . TYR A 1 97 ? 6.124 -0.896 -8.324 1.00 88.19 97 TYR A N 1
ATOM 787 C CA . TYR A 1 97 ? 5.458 0.400 -8.413 1.00 88.19 97 TYR A CA 1
ATOM 788 C C . TYR A 1 97 ? 6.334 1.556 -7.894 1.00 88.19 97 TYR A C 1
ATOM 790 O O . TYR A 1 97 ? 6.424 2.601 -8.531 1.00 88.19 97 TYR A O 1
ATOM 798 N N . GLN A 1 98 ? 7.058 1.360 -6.786 1.00 85.50 98 GLN A N 1
ATOM 799 C CA . GLN A 1 98 ? 7.993 2.350 -6.230 1.00 85.50 98 GLN A CA 1
ATOM 800 C C . GLN A 1 98 ? 9.212 2.645 -7.119 1.00 85.50 98 GLN A C 1
ATOM 802 O O . GLN A 1 98 ? 9.874 3.663 -6.917 1.00 85.50 98 GLN A O 1
ATOM 807 N N . SER A 1 99 ? 9.544 1.755 -8.055 1.00 85.81 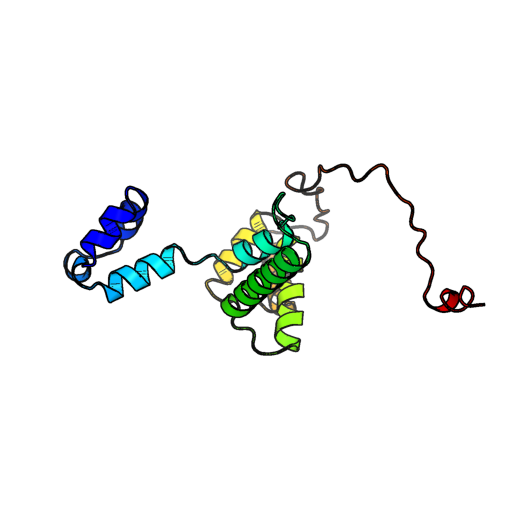99 SER A N 1
ATOM 808 C CA . SER A 1 99 ? 10.655 1.951 -8.994 1.00 85.81 99 SER A CA 1
ATOM 809 C C . SER A 1 99 ? 10.260 2.728 -10.253 1.00 85.81 99 SER A C 1
ATOM 811 O O . SER A 1 99 ? 11.146 3.176 -10.978 1.00 85.81 99 SER A O 1
ATOM 813 N N . LEU A 1 100 ? 8.958 2.913 -10.497 1.00 86.25 100 LEU A N 1
ATOM 814 C CA . LEU A 1 100 ? 8.452 3.604 -11.679 1.00 86.25 100 LEU A CA 1
ATOM 815 C C . LEU A 1 100 ? 8.742 5.109 -11.619 1.00 86.25 100 LEU A C 1
ATOM 817 O O . LEU A 1 100 ? 8.734 5.729 -10.550 1.00 86.25 100 LEU A O 1
ATOM 821 N N . ASP A 1 101 ? 8.956 5.711 -12.786 1.00 84.69 101 ASP A N 1
ATOM 822 C CA . ASP A 1 101 ? 8.962 7.160 -12.930 1.00 84.69 101 ASP A CA 1
ATOM 823 C C . ASP A 1 101 ? 7.551 7.737 -12.720 1.00 84.69 101 ASP A C 1
ATOM 825 O O . ASP A 1 101 ? 6.537 7.035 -12.765 1.00 84.69 101 ASP A O 1
ATOM 829 N N . GLN A 1 102 ? 7.475 9.049 -12.493 1.00 84.56 102 GLN A N 1
ATOM 830 C CA . GLN A 1 102 ? 6.212 9.717 -12.178 1.00 84.56 102 GLN A CA 1
ATOM 831 C C . GLN A 1 102 ? 5.156 9.552 -13.284 1.00 84.56 102 GLN A C 1
ATOM 833 O O . GLN A 1 102 ? 3.968 9.447 -12.970 1.00 84.56 102 GLN A O 1
ATOM 838 N N . GLU A 1 103 ? 5.559 9.550 -14.559 1.00 86.31 103 GLU A N 1
ATOM 839 C CA . GLU A 1 103 ? 4.627 9.453 -15.685 1.00 86.31 103 GLU A CA 1
ATOM 840 C C . GLU A 1 103 ? 3.995 8.059 -15.725 1.00 86.31 103 GLU A C 1
ATOM 842 O O . GLU A 1 103 ? 2.767 7.931 -15.720 1.00 86.31 103 GLU A O 1
ATOM 847 N N . THR A 1 104 ? 4.827 7.015 -15.670 1.00 85.81 104 THR A N 1
ATOM 848 C CA . THR A 1 104 ? 4.363 5.622 -15.679 1.00 85.81 104 THR A CA 1
ATOM 849 C C . THR A 1 104 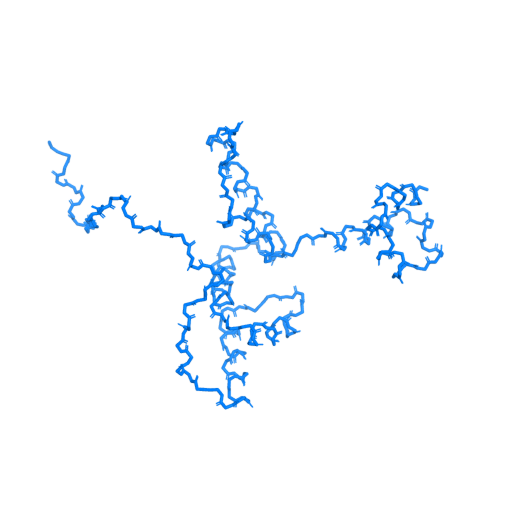? 3.543 5.303 -14.433 1.00 85.81 104 THR A C 1
ATOM 851 O O . THR A 1 104 ? 2.455 4.741 -14.550 1.00 85.81 104 THR A O 1
ATOM 854 N N . ALA A 1 105 ? 3.989 5.719 -13.242 1.00 86.94 105 ALA A N 1
ATOM 855 C CA . ALA A 1 105 ? 3.237 5.512 -12.002 1.00 86.94 105 ALA A CA 1
ATOM 856 C C . ALA A 1 105 ? 1.832 6.131 -12.077 1.00 86.94 105 ALA A C 1
ATOM 858 O O . ALA A 1 105 ? 0.855 5.501 -11.678 1.00 86.94 105 ALA A O 1
ATOM 859 N N . THR A 1 106 ? 1.708 7.334 -12.648 1.00 88.00 106 THR A N 1
ATOM 860 C CA . THR A 1 106 ? 0.410 8.008 -12.811 1.00 88.00 106 THR A CA 1
ATOM 861 C C . THR A 1 106 ? -0.513 7.229 -13.749 1.00 88.00 106 THR A C 1
ATOM 863 O O . THR A 1 106 ? -1.684 7.034 -13.425 1.00 88.00 106 THR A O 1
ATOM 866 N N . HIS A 1 107 ? 0.003 6.735 -14.879 1.00 88.69 107 HIS A N 1
ATOM 867 C CA . HIS A 1 107 ? -0.773 5.909 -15.808 1.00 88.69 107 HIS A CA 1
ATOM 868 C C . HIS A 1 107 ? -1.282 4.621 -15.149 1.00 88.69 107 HIS A C 1
ATOM 870 O O . HIS A 1 107 ? -2.469 4.299 -15.230 1.00 88.69 107 HIS A O 1
ATOM 876 N N . ILE A 1 108 ? -0.394 3.912 -14.450 1.00 88.88 108 ILE A N 1
ATOM 877 C CA . ILE A 1 108 ? -0.733 2.676 -13.744 1.00 88.88 108 ILE A CA 1
ATOM 878 C C . ILE A 1 108 ? -1.760 2.934 -12.640 1.00 88.88 108 ILE A C 1
ATOM 880 O O . ILE A 1 108 ? -2.717 2.173 -12.518 1.00 88.88 108 ILE A O 1
ATOM 884 N N . ASN A 1 109 ? -1.610 4.016 -11.872 1.00 85.94 109 ASN A N 1
ATOM 885 C CA . ASN A 1 109 ? -2.549 4.378 -10.810 1.00 85.94 109 ASN A CA 1
ATOM 886 C C . ASN A 1 109 ? -3.970 4.598 -11.347 1.00 85.94 109 ASN A C 1
ATOM 888 O O . ASN A 1 109 ? -4.938 4.155 -10.737 1.00 85.94 109 ASN A O 1
ATOM 892 N N . ILE A 1 110 ? -4.098 5.240 -12.514 1.00 85.44 110 ILE A N 1
ATOM 893 C CA . ILE A 1 110 ? -5.396 5.437 -13.175 1.00 85.44 110 ILE A CA 1
ATOM 894 C C . ILE A 1 110 ? -6.013 4.087 -13.563 1.00 85.44 110 ILE A C 1
ATOM 896 O O . ILE A 1 110 ? -7.207 3.888 -13.368 1.00 85.44 110 ILE A O 1
ATOM 900 N N . LYS A 1 111 ? -5.208 3.149 -14.074 1.00 85.38 111 LYS A N 1
ATOM 901 C CA . LYS A 1 111 ? -5.673 1.816 -14.494 1.00 85.38 111 LYS A CA 1
ATOM 902 C C . LYS A 1 111 ? -6.052 0.890 -13.337 1.00 85.38 111 LYS A C 1
ATOM 904 O O . LYS A 1 111 ? -6.903 0.024 -13.506 1.00 85.38 111 LYS A O 1
ATOM 909 N N . GLN A 1 112 ? -5.377 1.022 -12.200 1.00 81.31 112 GLN A N 1
ATOM 910 C CA . GLN A 1 112 ? -5.601 0.189 -11.018 1.00 81.31 112 GLN A CA 1
ATOM 911 C C . GLN A 1 112 ? -6.893 0.557 -10.273 1.00 81.31 112 GLN A C 1
ATOM 913 O O . GLN A 1 112 ? -7.490 -0.299 -9.617 1.00 81.31 112 GLN A O 1
ATOM 918 N N . GLU A 1 113 ? -7.364 1.800 -10.419 1.00 78.00 113 GLU A N 1
ATOM 919 C CA . GLU A 1 113 ? -8.532 2.346 -9.720 1.00 78.00 113 GLU A CA 1
ATOM 920 C C . GLU A 1 113 ? -8.477 2.077 -8.203 1.00 78.00 113 GLU A C 1
ATOM 922 O O . GLU A 1 113 ? -7.755 2.756 -7.474 1.00 78.00 113 GLU A O 1
ATOM 927 N N . ARG A 1 114 ? -9.252 1.095 -7.714 1.00 68.38 114 ARG A N 1
ATOM 928 C CA . ARG A 1 114 ? -9.310 0.680 -6.301 1.00 68.38 114 ARG A CA 1
ATOM 929 C C . ARG A 1 114 ? -8.653 -0.670 -6.020 1.00 68.38 114 ARG A C 1
ATOM 931 O O . ARG A 1 114 ? -8.472 -1.011 -4.855 1.00 68.38 114 ARG A O 1
ATOM 938 N N . ASN A 1 115 ? -8.304 -1.428 -7.054 1.00 79.69 115 ASN A N 1
ATOM 939 C CA . ASN A 1 115 ? -7.604 -2.701 -6.920 1.00 79.69 115 ASN A CA 1
ATOM 940 C C . ASN A 1 115 ? -6.104 -2.508 -7.145 1.00 79.69 115 ASN A C 1
ATOM 942 O O . ASN A 1 115 ? -5.664 -1.489 -7.656 1.00 79.69 115 ASN A O 1
ATOM 946 N N . TRP A 1 116 ? -5.296 -3.485 -6.751 1.00 86.75 116 TRP A N 1
ATOM 947 C CA . TRP A 1 116 ? -3.870 -3.502 -7.065 1.00 86.75 116 TRP A CA 1
ATOM 948 C C . TRP A 1 116 ? -3.585 -4.583 -8.105 1.00 86.75 116 TRP A C 1
ATOM 950 O O . TRP A 1 116 ? -4.272 -5.605 -8.168 1.00 86.75 116 TRP A O 1
ATOM 960 N N . PHE A 1 117 ? -2.580 -4.360 -8.950 1.00 89.38 117 PHE A N 1
ATOM 961 C CA . PHE A 1 117 ? -2.156 -5.376 -9.908 1.00 89.38 117 PHE A CA 1
ATOM 962 C C . PHE A 1 117 ? -1.130 -6.305 -9.287 1.00 89.38 117 PHE A C 1
ATOM 964 O O . PHE A 1 117 ? -0.126 -5.847 -8.750 1.00 89.38 117 PHE A O 1
ATOM 971 N N . LYS A 1 118 ? -1.349 -7.610 -9.462 1.00 90.94 118 LYS A N 1
ATOM 972 C CA . LYS A 1 118 ? -0.339 -8.636 -9.196 1.00 90.94 118 LYS A CA 1
ATOM 973 C C . LYS A 1 118 ? 0.945 -8.359 -9.985 1.00 90.94 118 LYS A C 1
ATOM 975 O O . LYS A 1 118 ? 0.852 -7.793 -11.079 1.00 90.94 118 LYS A O 1
ATOM 980 N N . PRO A 1 119 ? 2.114 -8.858 -9.538 1.00 92.62 119 PRO A N 1
ATOM 981 C CA . PRO A 1 119 ? 3.406 -8.473 -10.107 1.00 92.62 119 PRO A CA 1
ATOM 982 C C . PRO A 1 119 ? 3.489 -8.643 -11.624 1.00 92.62 119 PRO A C 1
ATOM 984 O O . PRO A 1 119 ? 3.937 -7.749 -12.336 1.00 92.62 119 PRO A O 1
ATOM 987 N N . LEU A 1 120 ? 3.000 -9.779 -12.132 1.00 91.94 120 LEU A N 1
ATOM 988 C CA . LEU A 1 120 ? 3.052 -10.092 -13.557 1.00 91.94 120 LEU A CA 1
ATOM 989 C C . LEU A 1 120 ? 2.128 -9.194 -14.390 1.00 91.94 120 LEU A C 1
ATOM 991 O O . LEU A 1 120 ? 2.476 -8.823 -15.507 1.00 91.94 120 LEU A O 1
ATOM 995 N N . ILE A 1 121 ? 0.946 -8.862 -13.866 1.00 92.44 121 ILE A N 1
ATOM 996 C CA . ILE A 1 121 ? -0.006 -7.976 -14.548 1.00 92.44 121 ILE A CA 1
ATOM 997 C C . ILE A 1 121 ? 0.535 -6.546 -14.529 1.00 92.44 121 ILE A C 1
ATOM 999 O O . ILE A 1 121 ? 0.536 -5.888 -15.562 1.00 92.44 121 ILE A O 1
ATOM 1003 N N . LEU A 1 122 ? 1.065 -6.101 -13.387 1.00 92.44 122 LEU A N 1
ATOM 1004 C CA . LEU A 1 122 ? 1.688 -4.790 -13.239 1.00 92.44 122 LEU A CA 1
ATOM 1005 C C . LEU A 1 122 ? 2.842 -4.602 -14.228 1.00 92.44 122 LEU A C 1
ATOM 1007 O O . LEU A 1 122 ? 2.874 -3.601 -14.935 1.00 92.44 122 LEU A O 1
ATOM 1011 N N . GLY A 1 123 ? 3.749 -5.580 -14.320 1.00 91.00 123 GLY A N 1
ATOM 1012 C CA . GLY A 1 123 ? 4.856 -5.543 -15.277 1.00 91.00 123 GLY A CA 1
ATOM 1013 C C . GLY A 1 123 ? 4.375 -5.439 -16.726 1.00 91.00 123 GLY A C 1
ATOM 1014 O O . GLY A 1 123 ? 4.819 -4.557 -17.452 1.00 91.00 123 GLY A O 1
ATOM 1015 N N . LYS A 1 124 ? 3.391 -6.260 -17.120 1.00 90.62 124 LYS A N 1
ATOM 1016 C CA . LYS A 1 124 ? 2.798 -6.206 -18.469 1.00 90.62 124 LYS A CA 1
ATOM 1017 C C . LYS A 1 124 ? 2.180 -4.848 -18.790 1.00 90.62 124 LYS A C 1
ATOM 1019 O O . LYS A 1 124 ? 2.281 -4.382 -19.920 1.00 90.62 124 LYS A O 1
ATOM 1024 N N . GLU A 1 125 ? 1.522 -4.231 -17.815 1.00 89.44 125 GLU A N 1
ATOM 1025 C CA . GLU A 1 125 ? 0.921 -2.910 -17.985 1.00 89.44 125 GLU A CA 1
ATOM 1026 C C . GLU A 1 125 ? 1.974 -1.811 -18.145 1.00 89.44 125 GLU A C 1
ATOM 1028 O O . GLU A 1 125 ? 1.817 -0.922 -18.985 1.00 89.44 125 GLU A O 1
ATOM 1033 N N . CYS A 1 126 ? 3.090 -1.910 -17.420 1.00 88.25 126 CYS A N 1
ATOM 1034 C CA . CYS A 1 126 ? 4.245 -1.047 -17.645 1.00 88.25 126 CYS A CA 1
ATOM 1035 C C . CYS A 1 126 ? 4.809 -1.240 -19.062 1.00 88.25 126 CYS A C 1
ATOM 1037 O O . CYS A 1 126 ? 4.950 -0.263 -19.793 1.00 88.25 126 CYS A O 1
ATOM 1039 N N . ASP A 1 127 ? 5.052 -2.478 -19.497 1.00 86.69 127 ASP A N 1
ATOM 1040 C CA . ASP A 1 127 ? 5.594 -2.766 -20.834 1.00 86.69 127 ASP A CA 1
ATOM 1041 C C . ASP A 1 127 ? 4.680 -2.244 -21.958 1.00 86.69 127 ASP A C 1
ATOM 1043 O O . ASP A 1 127 ? 5.149 -1.677 -22.953 1.00 86.69 127 ASP A O 1
ATOM 1047 N N . LEU A 1 128 ? 3.359 -2.386 -21.792 1.00 87.94 128 LEU A N 1
ATOM 1048 C CA . LEU A 1 128 ? 2.364 -1.869 -22.732 1.00 87.94 128 LEU A CA 1
ATOM 1049 C C . LEU A 1 128 ? 2.419 -0.339 -22.815 1.00 87.94 128 LEU A C 1
ATOM 1051 O O . LEU A 1 128 ? 2.405 0.222 -23.915 1.00 87.94 128 LEU A O 1
ATOM 1055 N N . TYR A 1 129 ? 2.527 0.337 -21.668 1.00 86.19 129 TYR A N 1
ATOM 1056 C CA . TYR A 1 129 ? 2.685 1.786 -21.622 1.00 86.19 129 TYR A CA 1
ATOM 1057 C C . TYR A 1 129 ? 3.966 2.236 -22.335 1.00 86.19 129 TYR A C 1
ATOM 1059 O O . TYR A 1 129 ? 3.916 3.129 -23.184 1.00 86.19 129 TYR A O 1
ATOM 1067 N N . PHE A 1 130 ? 5.094 1.576 -22.069 1.00 83.44 130 PHE A N 1
ATOM 1068 C CA . PHE A 1 130 ? 6.383 1.890 -22.688 1.00 83.44 130 PHE A CA 1
ATOM 1069 C C . PHE A 1 130 ? 6.345 1.720 -24.205 1.00 83.44 130 PHE A C 1
ATOM 1071 O O . PHE A 1 130 ? 6.769 2.618 -24.936 1.00 83.44 130 PHE A O 1
ATOM 1078 N N . THR A 1 131 ? 5.751 0.619 -24.674 1.00 83.06 131 THR A N 1
ATOM 1079 C CA . THR A 1 131 ? 5.549 0.345 -26.103 1.00 83.06 131 THR A CA 1
ATOM 1080 C C . THR A 1 131 ? 4.697 1.436 -26.754 1.00 83.06 131 THR A C 1
ATOM 1082 O O . THR A 1 131 ? 5.054 1.948 -27.811 1.00 83.06 131 THR A O 1
ATOM 1085 N N . SER A 1 132 ? 3.608 1.862 -26.101 1.00 81.38 132 SER A N 1
ATOM 1086 C CA . SER A 1 132 ? 2.728 2.919 -26.624 1.00 81.38 132 SER A CA 1
ATOM 1087 C C . SER A 1 132 ? 3.402 4.294 -26.718 1.00 81.38 132 SER A C 1
ATOM 1089 O O . SER A 1 132 ? 3.013 5.128 -27.534 1.00 81.38 132 SER A O 1
ATOM 1091 N N . LYS A 1 133 ? 4.425 4.532 -25.890 1.00 77.50 133 LYS A N 1
ATOM 1092 C CA . LYS A 1 133 ? 5.143 5.806 -25.782 1.00 77.50 133 LYS A CA 1
ATOM 1093 C C . LYS A 1 133 ? 6.481 5.821 -26.524 1.00 77.50 133 LYS A C 1
ATOM 1095 O O . LYS A 1 133 ? 7.157 6.846 -26.484 1.00 77.50 133 LYS A O 1
ATOM 1100 N N . ASN A 1 134 ? 6.873 4.724 -27.186 1.00 68.81 134 ASN A N 1
ATOM 1101 C CA . ASN A 1 134 ? 8.230 4.517 -27.716 1.00 68.81 134 ASN A CA 1
ATOM 1102 C C . ASN A 1 134 ? 9.325 4.781 -26.662 1.00 68.81 134 ASN A C 1
ATOM 1104 O O . ASN A 1 134 ? 10.413 5.262 -26.985 1.00 68.81 134 ASN A O 1
ATOM 1108 N N . LYS A 1 135 ? 9.035 4.495 -25.386 1.00 65.75 135 LYS A N 1
ATOM 1109 C CA . LYS A 1 135 ? 10.027 4.608 -24.317 1.00 65.75 135 LYS A CA 1
ATOM 1110 C C . LYS A 1 135 ? 11.036 3.477 -24.465 1.00 65.75 135 LYS A C 1
ATOM 1112 O O . LYS A 1 135 ? 10.684 2.318 -24.670 1.00 65.75 135 LYS A O 1
ATOM 1117 N N . SER A 1 136 ? 12.306 3.831 -24.362 1.00 60.44 136 SER A N 1
ATOM 1118 C CA . SER A 1 136 ? 13.393 2.867 -24.360 1.00 60.44 136 SER A CA 1
ATOM 1119 C C . SER A 1 136 ? 13.424 2.106 -23.031 1.00 60.44 136 SER A C 1
ATOM 1121 O O . SER A 1 136 ? 13.356 2.727 -21.974 1.00 60.44 136 SER A O 1
ATOM 1123 N N . PHE A 1 137 ? 13.617 0.782 -23.068 1.00 58.12 137 PHE A N 1
ATOM 1124 C CA . PHE A 1 137 ? 13.872 -0.031 -21.865 1.00 58.12 137 PHE A CA 1
ATOM 1125 C C . PHE A 1 137 ? 15.160 0.378 -21.123 1.00 58.12 137 PHE A C 1
ATOM 1127 O O . PHE A 1 137 ? 15.391 -0.057 -19.999 1.00 58.12 137 PHE A O 1
ATOM 1134 N N . TYR A 1 138 ? 15.986 1.240 -21.725 1.00 53.94 138 TYR A N 1
ATOM 1135 C CA . TYR A 1 138 ? 17.126 1.894 -21.085 1.00 53.94 138 TYR A CA 1
ATOM 1136 C C . TYR A 1 138 ? 16.718 3.057 -20.161 1.00 53.94 138 TYR A C 1
ATOM 1138 O O . TYR A 1 138 ? 17.509 3.988 -20.010 1.00 53.94 138 TYR A O 1
ATOM 1146 N N . GLU A 1 139 ? 15.530 3.053 -19.541 1.00 50.38 139 GLU A N 1
ATOM 1147 C CA . GLU A 1 139 ? 15.230 3.963 -18.426 1.00 50.38 139 GLU A CA 1
ATOM 1148 C C . GLU A 1 139 ? 16.137 3.600 -17.237 1.00 50.38 139 GLU A C 1
ATOM 1150 O O . GLU A 1 139 ? 15.776 2.922 -16.279 1.00 50.38 139 GLU A O 1
ATOM 1155 N N . VAL A 1 140 ? 17.385 4.053 -17.338 1.00 44.69 140 VAL A N 1
ATOM 1156 C CA . VAL A 1 140 ? 18.311 4.214 -16.237 1.00 44.69 140 VAL A CA 1
ATOM 1157 C C . VAL A 1 140 ? 17.564 5.065 -15.233 1.00 44.69 140 VAL A C 1
ATOM 1159 O O . VAL A 1 140 ? 17.256 6.226 -15.506 1.00 44.69 140 VAL A O 1
ATOM 1162 N N . HIS A 1 141 ? 17.260 4.476 -14.080 1.00 45.50 141 HIS A N 1
ATOM 1163 C CA . HIS A 1 141 ? 16.871 5.225 -12.905 1.00 45.50 141 HIS A CA 1
ATOM 1164 C C . HIS A 1 141 ? 17.893 6.352 -12.728 1.00 45.50 141 HIS A C 1
ATOM 1166 O O . HIS A 1 141 ? 18.998 6.127 -12.231 1.00 45.50 141 HIS A O 1
ATOM 1172 N N . ALA A 1 142 ? 17.538 7.580 -13.117 1.00 40.81 142 ALA A N 1
ATOM 1173 C CA . ALA A 1 142 ? 18.118 8.726 -12.452 1.00 40.81 142 ALA A CA 1
ATOM 1174 C C . ALA A 1 142 ? 17.883 8.438 -10.965 1.00 40.81 142 ALA A C 1
ATOM 1176 O O . ALA A 1 142 ? 16.740 8.120 -10.606 1.00 40.81 142 ALA A O 1
ATOM 1177 N N . PRO A 1 143 ? 18.930 8.422 -10.117 1.00 41.25 143 PRO A N 1
ATOM 1178 C CA . PRO A 1 143 ? 18.730 8.210 -8.696 1.00 41.25 143 PRO A CA 1
ATOM 1179 C C . PRO A 1 143 ? 17.677 9.225 -8.297 1.00 41.25 143 PRO A C 1
ATOM 1181 O O . PRO A 1 143 ? 17.858 10.416 -8.530 1.00 41.25 143 PRO A O 1
ATOM 1184 N N . ASN A 1 144 ? 16.523 8.738 -7.849 1.00 40.56 144 ASN A N 1
ATOM 1185 C CA . ASN A 1 144 ? 15.390 9.585 -7.549 1.00 40.56 144 ASN A CA 1
ATOM 1186 C C . ASN A 1 144 ? 15.856 10.494 -6.407 1.00 40.56 144 ASN A C 1
ATOM 1188 O O . ASN A 1 144 ? 15.835 10.104 -5.238 1.00 40.56 144 ASN A O 1
ATOM 1192 N N . THR A 1 145 ? 16.344 11.692 -6.735 1.00 42.03 145 THR A N 1
ATOM 1193 C CA . THR A 1 145 ? 16.916 12.652 -5.782 1.00 42.03 145 THR A CA 1
ATOM 1194 C C . THR A 1 145 ? 15.849 13.165 -4.820 1.00 42.03 145 THR A C 1
ATOM 1196 O O . THR A 1 145 ? 16.142 13.910 -3.896 1.00 42.03 145 THR A O 1
ATOM 1199 N N . ARG A 1 146 ? 14.596 12.724 -4.988 1.00 44.06 146 ARG A N 1
ATOM 1200 C CA . ARG A 1 146 ? 13.534 12.901 -4.006 1.00 44.06 146 ARG A CA 1
ATOM 1201 C C . ARG A 1 146 ? 13.688 11.994 -2.780 1.00 44.06 146 ARG A C 1
ATOM 1203 O O . ARG A 1 146 ? 13.068 12.304 -1.771 1.00 44.06 146 ARG A O 1
ATOM 1210 N N . PHE A 1 147 ? 14.519 10.938 -2.814 1.00 47.28 147 PHE A N 1
ATOM 1211 C CA . PHE A 1 147 ? 14.696 10.024 -1.669 1.00 47.28 147 PHE A CA 1
ATOM 1212 C C . PHE A 1 147 ? 16.125 9.516 -1.397 1.00 47.28 147 PHE A C 1
ATOM 1214 O O . PHE A 1 147 ? 16.294 8.688 -0.504 1.00 47.28 147 PHE A O 1
ATOM 1221 N N . ILE A 1 148 ? 17.162 10.039 -2.064 1.00 41.44 148 ILE A N 1
ATOM 1222 C CA . ILE A 1 148 ? 18.558 9.843 -1.628 1.00 41.44 148 ILE A CA 1
ATOM 1223 C C . ILE A 1 148 ? 19.251 11.196 -1.457 1.00 41.44 148 ILE A C 1
ATOM 1225 O O . ILE A 1 148 ? 19.946 11.665 -2.347 1.00 41.44 148 ILE A O 1
ATOM 1229 N N . THR A 1 149 ? 19.095 11.771 -0.268 1.00 36.28 149 THR A N 1
ATOM 1230 C CA . THR A 1 149 ? 20.224 12.285 0.518 1.00 36.28 149 THR A CA 1
ATOM 1231 C C . THR A 1 149 ? 19.911 12.010 1.983 1.00 36.28 149 THR A C 1
ATOM 1233 O O . THR A 1 149 ? 19.279 12.807 2.666 1.00 36.28 149 THR A O 1
ATOM 1236 N N . ASN A 1 150 ? 20.319 10.846 2.467 1.00 32.94 150 ASN A N 1
ATOM 1237 C CA . ASN A 1 150 ? 20.873 10.788 3.806 1.00 32.94 150 ASN A CA 1
ATOM 1238 C C . ASN A 1 150 ? 22.143 9.969 3.674 1.00 32.94 150 ASN A C 1
ATOM 1240 O O . ASN A 1 150 ? 22.103 8.777 3.374 1.00 32.94 150 ASN A O 1
ATOM 1244 N N . GLU A 1 151 ? 23.253 10.679 3.805 1.00 36.88 151 GLU A N 1
ATOM 1245 C CA . GLU A 1 151 ? 24.594 10.151 3.938 1.00 36.88 151 GLU A CA 1
ATOM 1246 C C . GLU A 1 151 ? 24.588 8.999 4.951 1.00 36.88 151 GLU A C 1
ATOM 1248 O O . GLU A 1 151 ? 24.596 9.200 6.161 1.00 36.88 151 GLU A O 1
ATOM 1253 N N . TYR A 1 152 ? 24.588 7.768 4.451 1.00 37.03 152 TYR A N 1
ATOM 1254 C CA . TYR A 1 152 ? 25.180 6.647 5.164 1.00 37.03 152 TYR A CA 1
ATOM 1255 C C . TYR A 1 152 ? 26.612 6.511 4.664 1.00 37.03 152 TYR A C 1
ATOM 1257 O O . TYR A 1 152 ? 26.977 5.541 4.012 1.00 37.03 152 TYR A O 1
ATOM 1265 N N . ASN A 1 153 ? 27.418 7.531 4.951 1.00 33.06 153 ASN A N 1
ATOM 1266 C CA . ASN A 1 153 ? 28.858 7.371 5.013 1.00 33.06 153 ASN A CA 1
ATOM 1267 C C . ASN A 1 153 ? 29.306 7.639 6.446 1.00 33.06 153 ASN A C 1
ATOM 1269 O O . ASN A 1 153 ? 29.006 8.675 7.028 1.00 33.06 153 ASN A O 1
ATOM 1273 N N . SER A 1 154 ? 30.056 6.667 6.966 1.00 43.69 154 SER A N 1
ATOM 1274 C CA . SER A 1 154 ? 30.670 6.588 8.295 1.00 43.69 154 SER A CA 1
ATOM 1275 C C . SER A 1 154 ? 29.774 6.124 9.446 1.00 43.69 154 SER A C 1
ATOM 1277 O O . SER A 1 154 ? 29.495 6.873 10.379 1.00 43.69 154 SER A O 1
ATOM 1279 N N . ARG A 1 155 ? 29.446 4.825 9.454 1.00 38.41 155 ARG A N 1
ATOM 1280 C CA . ARG A 1 155 ? 29.962 3.898 10.485 1.00 38.41 155 ARG A CA 1
ATOM 1281 C C . ARG A 1 155 ? 29.535 2.453 10.202 1.00 38.41 155 ARG A C 1
ATOM 1283 O O . ARG A 1 155 ? 28.351 2.146 10.154 1.00 38.41 155 ARG A O 1
ATOM 1290 N N . ASP A 1 156 ? 30.559 1.608 10.128 1.00 37.91 156 ASP A N 1
ATOM 1291 C CA . ASP A 1 156 ? 30.563 0.147 10.250 1.00 37.91 156 ASP A CA 1
ATOM 1292 C C . ASP A 1 156 ? 30.447 -0.694 8.963 1.00 37.91 156 ASP A C 1
ATOM 1294 O O . ASP A 1 156 ? 29.382 -1.169 8.561 1.00 37.91 156 ASP A O 1
ATOM 1298 N N . GLU A 1 157 ? 31.616 -0.956 8.365 1.00 40.31 157 GLU A N 1
ATOM 1299 C CA . GLU A 1 157 ? 31.894 -2.131 7.537 1.00 40.31 157 GLU A CA 1
ATOM 1300 C C . GLU A 1 157 ? 31.672 -3.420 8.350 1.00 40.31 157 GLU A C 1
ATOM 1302 O O . GLU A 1 157 ? 32.613 -4.094 8.773 1.00 40.31 157 GLU A O 1
ATOM 1307 N N . ARG A 1 158 ? 30.422 -3.840 8.546 1.00 45.50 158 ARG A N 1
ATOM 1308 C CA . ARG A 1 158 ? 30.173 -5.229 8.944 1.00 45.50 158 ARG A CA 1
ATOM 1309 C C . ARG A 1 158 ? 30.326 -6.109 7.710 1.00 45.50 158 ARG A C 1
ATOM 1311 O O . ARG A 1 158 ? 29.367 -6.340 6.977 1.00 45.50 158 ARG A O 1
ATOM 1318 N N . LYS A 1 159 ? 31.569 -6.552 7.470 1.00 46.81 159 LYS A N 1
ATOM 1319 C CA . LYS A 1 159 ? 31.936 -7.562 6.466 1.00 46.81 159 LYS A CA 1
ATOM 1320 C C . LYS A 1 159 ? 30.915 -8.694 6.512 1.00 46.81 159 LYS A C 1
ATOM 1322 O O . LYS A 1 159 ? 30.770 -9.368 7.527 1.00 46.81 159 LYS A O 1
ATOM 1327 N N . TYR A 1 160 ? 30.196 -8.884 5.414 1.00 54.25 160 TYR A N 1
ATOM 1328 C CA . TYR A 1 160 ? 29.300 -10.017 5.252 1.00 54.25 160 TYR A CA 1
ATOM 1329 C C . TYR A 1 160 ? 30.090 -11.321 5.434 1.00 54.25 160 TYR A C 1
ATOM 1331 O O . TYR A 1 160 ? 31.052 -11.574 4.708 1.00 54.25 160 TYR A O 1
ATOM 1339 N N . ILE A 1 161 ? 29.684 -12.139 6.407 1.00 54.91 161 ILE A N 1
ATOM 1340 C CA . ILE A 1 161 ? 30.249 -13.470 6.644 1.00 54.91 161 ILE A CA 1
ATOM 1341 C C . ILE A 1 161 ? 29.282 -14.495 6.032 1.00 54.91 161 ILE A C 1
ATOM 1343 O O . ILE A 1 161 ? 28.141 -14.601 6.497 1.00 54.91 161 ILE A O 1
ATOM 1347 N N . PRO A 1 162 ? 29.695 -15.249 4.994 1.00 44.72 162 PRO A N 1
ATOM 1348 C CA . PRO A 1 162 ? 28.849 -16.258 4.369 1.00 44.72 162 PRO A CA 1
ATOM 1349 C C . PRO A 1 162 ? 28.370 -17.324 5.373 1.00 44.72 162 PRO A C 1
ATOM 1351 O O . PRO A 1 162 ? 29.129 -17.684 6.276 1.00 44.72 162 PRO A O 1
ATOM 1354 N N . PRO A 1 163 ? 27.157 -17.890 5.202 1.00 45.66 163 PRO A N 1
ATOM 1355 C CA . PRO A 1 163 ? 26.520 -18.786 6.178 1.00 45.66 163 PRO A CA 1
ATOM 1356 C C . PRO A 1 163 ? 27.387 -19.965 6.639 1.00 45.66 163 PRO A C 1
ATOM 1358 O O . PRO A 1 163 ? 27.319 -20.365 7.797 1.00 45.66 163 PRO A O 1
ATOM 1361 N N . GLN A 1 164 ? 28.238 -20.477 5.748 1.00 47.44 164 GLN A N 1
ATOM 1362 C CA . GLN A 1 164 ? 29.132 -21.614 5.985 1.00 47.44 164 GLN A CA 1
ATOM 1363 C C . GLN A 1 164 ? 30.230 -21.330 7.025 1.00 47.44 164 GLN A C 1
ATOM 1365 O O . GLN A 1 164 ? 30.776 -22.267 7.591 1.00 47.44 164 GLN A O 1
ATOM 1370 N N . LYS A 1 165 ? 30.548 -20.056 7.293 1.00 47.38 165 LYS A N 1
ATOM 1371 C CA . LYS A 1 16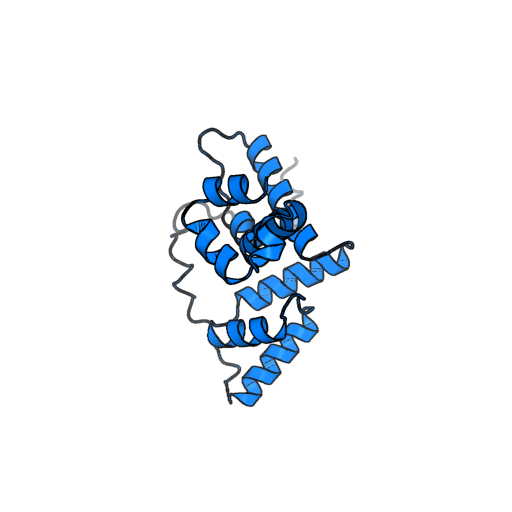5 ? 31.599 -19.640 8.238 1.00 47.38 165 LYS A CA 1
ATOM 1372 C C . LYS A 1 165 ? 31.064 -19.203 9.607 1.00 47.38 165 LYS A C 1
ATOM 1374 O O . LYS A 1 165 ? 31.826 -18.716 10.430 1.00 47.38 165 LYS A O 1
ATOM 1379 N N . ARG A 1 166 ? 29.760 -19.358 9.871 1.00 54.62 166 ARG A N 1
ATOM 1380 C CA . ARG A 1 166 ? 29.130 -18.913 11.130 1.00 54.62 166 ARG A CA 1
ATOM 1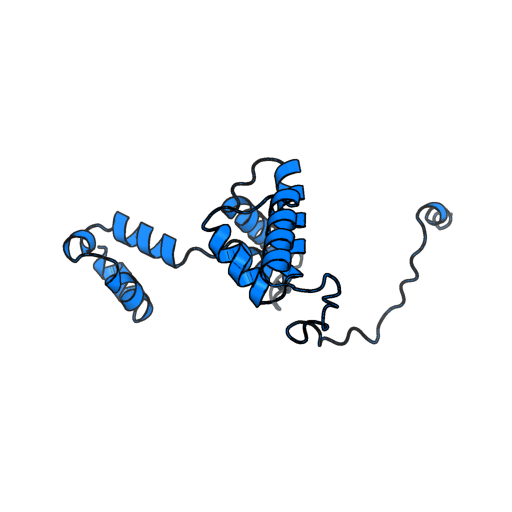381 C C . ARG A 1 166 ? 29.393 -19.855 12.319 1.00 54.62 166 ARG A C 1
ATOM 1383 O O . ARG A 1 166 ? 29.203 -19.451 13.457 1.00 54.62 166 ARG A O 1
ATOM 1390 N N . SER A 1 167 ? 29.804 -21.101 12.077 1.00 50.28 167 SER A N 1
ATOM 1391 C CA . SER A 1 167 ? 29.905 -22.149 13.107 1.00 50.28 167 SER A CA 1
ATOM 1392 C C . SER A 1 167 ? 31.277 -22.295 13.778 1.00 50.28 167 SER A C 1
ATOM 1394 O O . SER A 1 167 ? 31.407 -23.140 14.657 1.00 50.28 167 SER A O 1
ATOM 1396 N N . GLU A 1 168 ? 32.292 -21.514 13.398 1.00 51.16 168 GLU A N 1
ATOM 1397 C CA . GLU A 1 168 ? 33.637 -21.617 14.002 1.00 51.16 168 GLU A CA 1
ATOM 1398 C C . GLU A 1 168 ? 33.875 -20.670 15.193 1.00 51.16 168 GLU A C 1
ATOM 1400 O O . GLU A 1 168 ? 34.868 -20.833 15.889 1.00 51.16 168 GLU A O 1
ATOM 1405 N N . GLU A 1 169 ? 32.955 -19.748 15.503 1.00 48.72 169 GLU A N 1
ATOM 1406 C CA . GLU A 1 169 ? 33.098 -18.815 16.644 1.00 48.72 169 GLU A CA 1
ATOM 1407 C C . GLU A 1 169 ? 32.391 -19.274 17.935 1.00 48.72 169 GLU A C 1
ATOM 1409 O O . GLU A 1 169 ? 32.299 -18.527 18.905 1.00 48.72 169 GLU A O 1
ATOM 1414 N N . LEU A 1 170 ? 31.907 -20.517 17.980 1.00 46.72 170 LEU A N 1
ATOM 1415 C CA . LEU A 1 170 ? 31.434 -21.162 19.210 1.00 46.72 170 LEU A CA 1
ATOM 1416 C C . LEU A 1 170 ? 32.372 -22.318 19.580 1.00 46.72 170 LEU A C 1
ATOM 1418 O O . LEU A 1 170 ? 31.980 -23.486 19.545 1.00 46.72 170 LEU A O 1
ATOM 1422 N N . LYS A 1 171 ? 33.622 -21.983 19.905 1.00 40.25 171 LYS A N 1
ATOM 1423 C CA . LYS A 1 171 ? 34.535 -22.817 20.694 1.00 40.25 171 LYS A CA 1
ATOM 1424 C C . LYS A 1 171 ? 35.336 -21.949 21.649 1.00 40.25 171 LYS A C 1
ATOM 1426 O O . LYS A 1 171 ? 35.811 -20.885 21.201 1.00 40.25 171 LYS A O 1
#